Protein AF-K0S754-F1 (afdb_monomer_lite)

Organism: Thalassiosira oceanica (NCBI:txid159749)

Structure (mmCIF, N/CA/C/O backbone):
data_AF-K0S754-F1
#
_entry.id   AF-K0S754-F1
#
loop_
_atom_site.group_PDB
_atom_site.id
_atom_site.type_symbol
_atom_site.label_atom_id
_atom_site.label_alt_id
_atom_site.label_comp_id
_atom_site.label_asym_id
_atom_site.label_entity_id
_atom_site.label_seq_id
_atom_site.pdbx_PDB_ins_code
_atom_site.Cartn_x
_atom_site.Cartn_y
_atom_site.Cartn_z
_atom_site.occupancy
_atom_site.B_iso_or_equiv
_atom_site.auth_seq_id
_atom_site.auth_comp_id
_atom_site.auth_asym_id
_atom_site.auth_atom_id
_atom_site.pdbx_PDB_model_num
ATOM 1 N N . MET A 1 1 ? 7.108 -15.205 11.419 1.00 39.00 1 MET A N 1
ATOM 2 C CA . MET A 1 1 ? 7.145 -14.226 12.538 1.00 39.00 1 MET A CA 1
ATOM 3 C C . MET A 1 1 ? 7.803 -12.901 12.111 1.00 39.00 1 MET A C 1
ATOM 5 O O . MET A 1 1 ? 8.588 -12.333 12.859 1.00 39.00 1 MET A O 1
ATOM 9 N N . THR A 1 2 ? 7.486 -12.378 10.925 1.00 51.56 2 THR A N 1
ATOM 10 C CA . THR A 1 2 ? 8.080 -11.139 10.371 1.00 51.56 2 THR A CA 1
ATOM 11 C C . THR A 1 2 ? 7.062 -10.001 10.219 1.00 51.56 2 THR A C 1
ATOM 13 O O . THR A 1 2 ? 7.452 -8.839 10.195 1.00 51.56 2 THR A O 1
ATOM 16 N N . SER A 1 3 ? 5.760 -10.315 10.234 1.00 54.12 3 SER A N 1
ATOM 17 C CA . SER A 1 3 ? 4.666 -9.353 10.012 1.00 54.12 3 SER A CA 1
ATOM 18 C C . SER A 1 3 ? 4.513 -8.293 11.125 1.00 54.12 3 SER A C 1
ATOM 20 O O . SER A 1 3 ? 4.282 -7.125 10.816 1.00 54.12 3 SER A O 1
ATOM 22 N N . SER A 1 4 ? 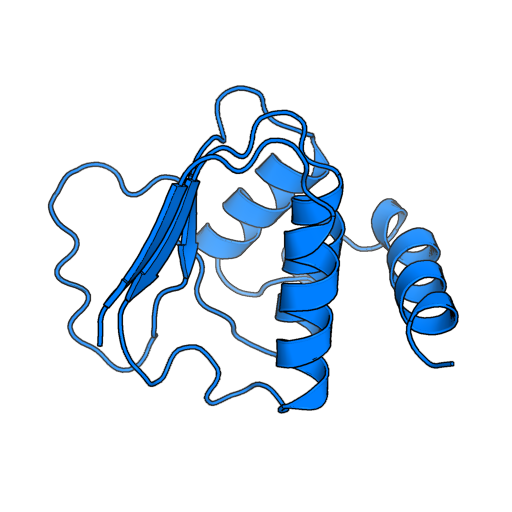4.732 -8.622 12.413 1.00 61.38 4 SER A N 1
ATOM 23 C CA . SER A 1 4 ? 4.520 -7.630 13.494 1.00 61.38 4 SER A CA 1
ATOM 24 C C . SER A 1 4 ? 5.558 -6.500 13.477 1.00 61.38 4 SER A C 1
ATOM 26 O O . SER A 1 4 ? 5.180 -5.338 13.511 1.00 61.38 4 SER A O 1
ATOM 28 N N . LYS A 1 5 ? 6.855 -6.813 13.334 1.00 71.56 5 LYS A N 1
ATOM 29 C CA . LYS A 1 5 ? 7.926 -5.798 13.372 1.00 71.56 5 LYS A CA 1
ATOM 30 C C . LYS A 1 5 ? 7.811 -4.774 12.244 1.00 71.56 5 LYS A C 1
ATOM 32 O O . LYS A 1 5 ? 8.073 -3.597 12.464 1.00 71.56 5 LYS A O 1
ATOM 37 N N . ALA A 1 6 ? 7.430 -5.218 11.047 1.00 70.56 6 ALA A N 1
ATOM 38 C CA . ALA A 1 6 ? 7.226 -4.318 9.918 1.00 70.56 6 ALA A CA 1
ATOM 39 C C . ALA A 1 6 ? 5.986 -3.434 10.128 1.00 70.56 6 ALA A C 1
ATOM 41 O O . ALA A 1 6 ? 6.035 -2.231 9.882 1.00 70.56 6 ALA A O 1
ATOM 42 N N . ALA A 1 7 ? 4.886 -3.998 10.639 1.00 72.62 7 ALA A N 1
ATOM 43 C CA . ALA A 1 7 ? 3.704 -3.213 10.981 1.00 72.62 7 ALA A CA 1
ATOM 44 C C . ALA A 1 7 ? 4.003 -2.162 12.066 1.00 72.62 7 ALA A C 1
ATOM 46 O O . ALA A 1 7 ? 3.563 -1.020 11.934 1.00 72.62 7 ALA A O 1
ATOM 47 N N . ASP A 1 8 ? 4.781 -2.528 13.087 1.00 80.31 8 ASP A N 1
ATOM 48 C CA . ASP A 1 8 ? 5.218 -1.637 14.167 1.00 80.31 8 ASP A CA 1
ATOM 49 C C . ASP A 1 8 ? 6.122 -0.509 13.643 1.00 80.31 8 ASP A C 1
ATOM 51 O O . ASP A 1 8 ? 5.944 0.645 14.030 1.00 80.31 8 ASP A O 1
ATOM 55 N N . TYR A 1 9 ? 7.030 -0.817 12.708 1.00 85.00 9 TYR A N 1
ATOM 56 C CA . TYR A 1 9 ? 7.883 0.169 12.035 1.00 85.00 9 TYR A CA 1
ATOM 57 C C . TYR A 1 9 ? 7.057 1.246 11.319 1.00 85.00 9 TYR A C 1
ATOM 59 O O . TYR A 1 9 ? 7.215 2.436 11.594 1.00 85.00 9 TYR A O 1
ATOM 67 N N . TYR A 1 10 ? 6.125 0.835 10.454 1.00 86.38 10 TYR A N 1
ATOM 68 C CA . TYR A 1 10 ? 5.290 1.786 9.720 1.00 86.38 10 TYR A CA 1
ATOM 69 C C . TYR A 1 10 ? 4.317 2.536 10.639 1.00 86.38 10 TYR A C 1
ATOM 71 O O . TYR A 1 10 ? 4.108 3.727 10.442 1.00 86.38 10 TYR A O 1
ATOM 79 N N . ASN A 1 11 ? 3.760 1.892 11.675 1.00 86.62 11 ASN A N 1
ATOM 80 C CA . ASN A 1 11 ? 2.908 2.574 12.659 1.00 86.62 11 ASN A CA 1
ATOM 81 C C . ASN A 1 11 ? 3.667 3.695 13.389 1.00 86.62 11 ASN A C 1
ATOM 83 O O . ASN A 1 11 ? 3.118 4.779 13.554 1.00 86.62 11 ASN A O 1
ATOM 87 N N . ALA A 1 12 ? 4.912 3.448 13.812 1.00 87.75 12 ALA A N 1
ATOM 88 C CA . ALA A 1 12 ? 5.715 4.432 14.539 1.00 87.75 12 ALA A CA 1
ATOM 89 C C . ALA A 1 12 ? 6.132 5.626 13.665 1.00 87.75 12 ALA A C 1
ATOM 91 O O . ALA A 1 12 ? 6.247 6.746 14.156 1.00 87.75 12 ALA A O 1
ATOM 92 N N . LEU A 1 13 ? 6.368 5.385 12.375 1.00 90.00 13 LEU A N 1
ATOM 93 C CA . LEU A 1 13 ? 6.844 6.404 11.443 1.00 90.00 13 LEU A CA 1
ATOM 94 C C . LEU A 1 13 ? 5.714 7.139 10.709 1.00 90.00 13 LEU A C 1
ATOM 96 O O . LEU A 1 13 ? 5.919 8.257 10.251 1.00 90.00 13 LEU A O 1
ATOM 100 N N . ALA A 1 14 ? 4.513 6.563 10.606 1.00 86.19 14 ALA A N 1
ATOM 101 C CA . ALA A 1 14 ? 3.412 7.148 9.836 1.00 86.19 14 ALA A CA 1
ATOM 102 C C . ALA A 1 14 ? 3.040 8.578 10.268 1.00 86.19 14 ALA A C 1
ATOM 104 O O . ALA A 1 14 ? 2.591 9.366 9.432 1.00 86.19 14 ALA A O 1
ATOM 105 N N . GLU A 1 15 ? 3.207 8.917 11.550 1.00 85.56 15 GLU A N 1
ATOM 106 C CA . GLU A 1 15 ? 2.892 10.246 12.089 1.00 85.56 15 GLU A CA 1
ATOM 107 C C . GLU A 1 15 ? 3.962 11.296 11.775 1.00 85.56 15 GLU A C 1
ATOM 109 O O . GLU A 1 15 ? 3.635 12.469 11.599 1.00 85.56 15 GLU A O 1
ATOM 114 N N . THR A 1 16 ? 5.229 10.890 11.688 1.00 89.88 16 THR A N 1
ATOM 115 C CA . THR A 1 16 ? 6.373 11.807 11.580 1.00 89.88 16 THR A CA 1
ATOM 116 C C . THR A 1 16 ? 6.919 11.914 10.163 1.00 89.88 16 THR A C 1
ATOM 118 O O . THR A 1 16 ? 7.448 12.960 9.789 1.00 89.88 16 THR A O 1
ATOM 121 N N . THR A 1 17 ? 6.764 10.866 9.357 1.00 91.38 17 THR A N 1
ATOM 122 C CA . THR A 1 17 ? 7.185 10.857 7.960 1.00 91.38 17 THR A CA 1
ATOM 123 C C . THR A 1 17 ? 6.203 11.675 7.118 1.00 91.38 17 THR A C 1
ATOM 125 O O . THR A 1 17 ? 4.983 11.454 7.144 1.00 91.38 17 THR A O 1
ATOM 128 N N . SER A 1 18 ? 6.732 12.648 6.374 1.00 92.75 18 SER A N 1
ATOM 129 C CA . SER A 1 18 ? 5.949 13.447 5.432 1.00 92.75 18 SER A CA 1
ATOM 130 C C . SER A 1 18 ? 5.617 12.635 4.179 1.00 92.75 18 SER A C 1
ATOM 132 O O . SER A 1 18 ? 6.314 11.680 3.845 1.00 92.75 18 SER A O 1
ATOM 134 N N . I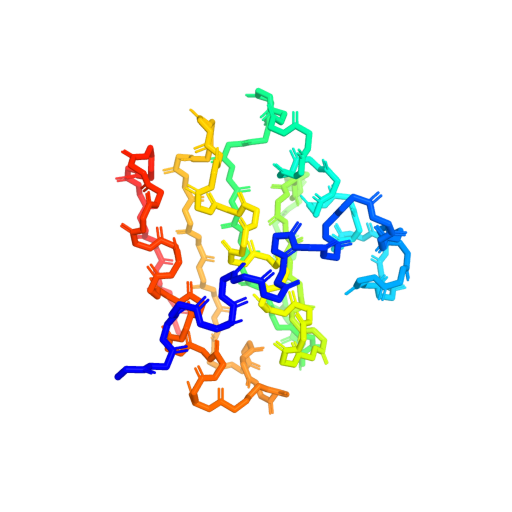LE A 1 19 ? 4.551 13.010 3.473 1.00 93.81 19 ILE A N 1
ATOM 135 C CA . ILE A 1 19 ? 4.128 12.314 2.248 1.00 93.81 19 ILE A CA 1
ATOM 136 C C . ILE A 1 19 ? 5.219 12.402 1.169 1.00 93.81 19 ILE A C 1
ATOM 138 O O . ILE A 1 19 ? 5.489 11.429 0.473 1.00 93.81 19 ILE A O 1
ATOM 142 N N . GLU A 1 20 ? 5.901 13.540 1.101 1.00 92.75 20 GLU A N 1
ATOM 143 C CA . GLU A 1 20 ? 6.989 13.835 0.169 1.00 92.75 20 GLU A CA 1
ATOM 144 C C . GLU A 1 20 ? 8.238 12.980 0.434 1.00 92.75 20 GLU A C 1
ATOM 146 O O . GLU A 1 20 ? 9.037 12.768 -0.466 1.00 92.75 20 GLU A O 1
ATOM 151 N N . ALA A 1 21 ? 8.411 12.476 1.662 1.00 91.88 21 ALA A N 1
ATOM 152 C CA . ALA A 1 21 ? 9.486 11.545 2.000 1.00 91.88 21 ALA A CA 1
ATOM 153 C C . ALA A 1 21 ? 9.112 10.076 1.720 1.00 91.88 21 ALA A C 1
ATOM 155 O O . ALA A 1 21 ? 9.987 9.216 1.739 1.00 91.88 21 ALA A O 1
ATOM 156 N N . MET A 1 22 ? 7.826 9.773 1.497 1.00 92.12 22 MET A N 1
ATOM 157 C CA . MET A 1 22 ? 7.343 8.414 1.207 1.00 92.12 22 MET A CA 1
ATOM 158 C C . MET A 1 22 ? 7.339 8.094 -0.291 1.00 92.12 22 MET A C 1
ATOM 160 O O . MET A 1 22 ? 7.457 6.925 -0.653 1.00 92.12 22 MET A O 1
ATOM 164 N N . ALA A 1 23 ? 7.164 9.111 -1.139 1.00 92.06 23 ALA A N 1
ATOM 165 C CA . ALA A 1 23 ? 7.069 8.983 -2.588 1.00 92.06 23 ALA A CA 1
ATOM 166 C C . ALA A 1 23 ? 7.608 10.238 -3.289 1.00 92.06 23 ALA A C 1
ATOM 168 O O . ALA A 1 23 ? 7.280 11.359 -2.901 1.00 92.06 23 ALA A O 1
ATOM 169 N N . ASP A 1 24 ? 8.368 10.051 -4.369 1.00 88.25 24 ASP A N 1
ATOM 170 C CA . ASP A 1 24 ? 9.000 11.157 -5.104 1.00 88.25 24 ASP A CA 1
ATOM 171 C C . ASP A 1 24 ? 8.060 11.840 -6.116 1.00 88.25 24 ASP A C 1
ATOM 173 O O . ASP A 1 24 ? 8.296 12.985 -6.496 1.00 88.25 24 ASP A O 1
ATOM 177 N N . ASN A 1 25 ? 7.010 11.153 -6.582 1.00 88.00 25 ASN A N 1
ATOM 178 C CA . ASN A 1 25 ? 6.100 11.666 -7.614 1.00 88.00 25 ASN A CA 1
ATOM 179 C C . ASN A 1 25 ? 4.760 12.137 -7.032 1.00 88.00 25 ASN A C 1
ATOM 181 O O . ASN A 1 25 ? 4.249 11.564 -6.069 1.00 88.00 25 ASN A O 1
ATOM 185 N N . GLU A 1 26 ? 4.191 13.182 -7.637 1.00 89.56 26 GLU A N 1
ATOM 186 C CA . GLU A 1 26 ? 2.990 13.863 -7.135 1.00 89.56 26 GLU A CA 1
ATOM 187 C C . GLU A 1 26 ? 1.752 12.954 -7.109 1.00 89.56 26 GLU A C 1
ATOM 189 O O . GLU A 1 26 ? 0.982 13.014 -6.148 1.00 89.56 26 GLU A O 1
ATOM 194 N N . ASP A 1 27 ? 1.600 12.067 -8.096 1.00 88.12 27 ASP A N 1
ATOM 195 C CA . ASP A 1 27 ? 0.469 11.134 -8.188 1.00 88.12 27 ASP A CA 1
ATOM 196 C C . ASP A 1 27 ? 0.470 10.154 -7.000 1.00 88.12 27 ASP A C 1
ATOM 198 O O . ASP A 1 27 ? -0.499 10.061 -6.239 1.00 88.12 27 ASP A O 1
ATOM 202 N N . ASN A 1 28 ? 1.608 9.506 -6.734 1.00 92.62 28 ASN A N 1
ATOM 203 C CA . ASN A 1 28 ? 1.761 8.607 -5.591 1.00 92.62 28 ASN A CA 1
ATOM 204 C C . ASN A 1 28 ? 1.612 9.342 -4.259 1.00 92.62 28 ASN A C 1
ATOM 206 O O . ASN A 1 28 ? 1.016 8.809 -3.319 1.00 92.62 28 ASN A O 1
ATOM 210 N N . GLN A 1 29 ? 2.133 10.567 -4.158 1.00 94.44 29 GLN A N 1
ATOM 211 C CA . GLN A 1 29 ? 1.951 11.401 -2.972 1.00 94.44 29 GLN A CA 1
ATOM 212 C C . GLN A 1 29 ? 0.468 11.694 -2.720 1.00 94.44 29 GLN A C 1
ATOM 214 O O . GLN A 1 29 ? 0.013 11.624 -1.575 1.00 94.44 29 GLN A O 1
ATOM 219 N N . TRP A 1 30 ? -0.302 12.002 -3.765 1.00 93.56 30 TRP A N 1
ATOM 220 C CA . TRP A 1 30 ? -1.742 12.211 -3.654 1.00 93.56 30 TRP A CA 1
ATOM 221 C C . TRP A 1 30 ? -2.454 10.946 -3.166 1.00 93.56 30 TRP A C 1
ATOM 223 O O . TRP A 1 30 ? -3.174 11.013 -2.170 1.00 93.56 30 TRP A O 1
ATOM 233 N N . VAL A 1 31 ? -2.164 9.783 -3.756 1.00 95.00 31 VAL A N 1
ATOM 234 C CA . VAL A 1 31 ? -2.718 8.488 -3.322 1.00 95.00 31 VAL A CA 1
ATOM 235 C C . VAL A 1 31 ? -2.394 8.187 -1.857 1.00 95.00 31 VAL A C 1
ATOM 237 O O . VAL A 1 31 ? -3.290 7.855 -1.075 1.00 95.00 31 VAL A O 1
ATOM 240 N N . LEU A 1 32 ? -1.128 8.329 -1.448 1.00 95.62 32 LEU A N 1
ATOM 241 C CA . LEU A 1 32 ? -0.715 8.095 -0.061 1.00 95.62 32 LEU A CA 1
ATOM 242 C C . LEU A 1 32 ? -1.418 9.055 0.898 1.00 95.62 32 LEU A C 1
ATOM 244 O O . LEU A 1 32 ? -1.840 8.636 1.974 1.00 95.62 32 LEU A O 1
ATOM 248 N N . ARG A 1 33 ? -1.582 10.327 0.514 1.00 95.56 33 ARG A N 1
ATOM 249 C CA . ARG A 1 33 ? -2.294 11.331 1.312 1.00 95.56 33 ARG A CA 1
ATOM 250 C C . ARG A 1 33 ? -3.771 10.972 1.464 1.00 95.56 33 ARG A C 1
ATOM 252 O O . ARG A 1 33 ? -4.280 11.015 2.584 1.00 95.56 33 ARG A O 1
ATOM 259 N N . SER A 1 34 ? -4.429 10.572 0.381 1.00 95.38 34 SER A N 1
ATOM 260 C CA . SER A 1 34 ? -5.832 10.151 0.377 1.00 95.38 34 SER A CA 1
ATOM 261 C C . SER A 1 34 ? -6.051 8.914 1.250 1.00 95.38 34 SER A C 1
ATOM 263 O O . SER A 1 34 ? -6.937 8.902 2.104 1.00 95.38 34 SER A O 1
ATOM 265 N N . LEU A 1 35 ? -5.188 7.901 1.135 1.00 95.31 35 LEU A N 1
ATOM 266 C CA . LEU A 1 35 ? -5.255 6.703 1.973 1.00 95.31 35 LEU A CA 1
ATOM 267 C C . LEU A 1 35 ? -4.945 6.999 3.447 1.00 95.31 35 LEU A C 1
ATOM 269 O O . LEU A 1 35 ? -5.671 6.539 4.328 1.00 95.31 35 LEU A O 1
ATOM 273 N N . LYS A 1 36 ? -3.903 7.792 3.731 1.00 94.75 36 LYS A N 1
ATOM 274 C CA . LYS A 1 36 ? -3.512 8.181 5.097 1.00 94.75 36 LYS A CA 1
ATOM 275 C C . LYS A 1 36 ? -4.620 8.957 5.809 1.00 94.75 36 LYS A C 1
ATOM 277 O O . LYS A 1 36 ? -4.867 8.714 6.987 1.00 94.75 36 LYS A O 1
ATOM 282 N N . ASN A 1 37 ? -5.297 9.856 5.097 1.00 94.62 37 ASN A N 1
ATOM 283 C CA . ASN A 1 37 ? -6.413 10.637 5.631 1.00 94.62 37 ASN A CA 1
ATOM 284 C C . ASN A 1 37 ? -7.745 9.873 5.627 1.00 94.62 37 ASN A C 1
ATOM 286 O O . ASN A 1 37 ? -8.748 10.418 6.087 1.00 94.62 37 ASN A O 1
ATOM 290 N N . ASN A 1 38 ? -7.757 8.630 5.130 1.00 93.94 38 ASN A N 1
ATOM 291 C CA . ASN A 1 38 ? -8.963 7.840 4.910 1.00 93.94 38 ASN A CA 1
ATOM 292 C C . ASN A 1 38 ? -10.032 8.644 4.148 1.00 93.94 38 ASN A C 1
ATOM 294 O O . ASN A 1 38 ? -11.167 8.796 4.604 1.00 93.94 38 ASN A O 1
ATOM 298 N N . ASP A 1 39 ? -9.639 9.199 3.003 1.00 94.31 39 ASP A N 1
ATOM 299 C CA . ASP A 1 39 ? -10.525 9.985 2.156 1.00 94.31 39 ASP A CA 1
ATOM 300 C C . ASP A 1 39 ? -11.698 9.126 1.658 1.00 94.31 39 ASP A C 1
ATOM 302 O O . ASP A 1 39 ? -11.524 8.004 1.177 1.00 94.31 39 ASP A O 1
ATOM 306 N N . LYS A 1 40 ? -12.912 9.658 1.795 1.00 92.62 40 LYS A N 1
ATOM 307 C CA . LYS A 1 40 ? -14.159 9.005 1.381 1.00 92.62 40 LYS A CA 1
ATOM 308 C C . LYS A 1 40 ? -14.317 8.942 -0.137 1.00 92.62 40 LYS A C 1
ATOM 310 O O . LYS A 1 40 ? -15.035 8.067 -0.625 1.00 92.62 40 LYS A O 1
ATOM 315 N N . ASP A 1 41 ? -13.680 9.871 -0.845 1.00 90.75 41 ASP A N 1
ATOM 316 C CA . ASP A 1 41 ? -13.777 9.998 -2.295 1.00 90.75 41 ASP A CA 1
ATOM 317 C C . ASP A 1 41 ? -12.724 9.097 -2.980 1.00 90.75 41 ASP A C 1
ATOM 319 O O . ASP A 1 41 ? -12.891 8.684 -4.128 1.00 90.75 41 ASP A O 1
ATOM 323 N N . PHE A 1 42 ? -11.712 8.645 -2.227 1.00 92.69 42 PHE A N 1
ATOM 324 C CA . PHE A 1 42 ? -10.725 7.667 -2.674 1.00 92.69 42 PHE A CA 1
ATOM 325 C C . PHE A 1 42 ? -11.236 6.229 -2.520 1.00 92.69 42 PHE A C 1
ATOM 327 O O . PHE A 1 42 ? -11.126 5.604 -1.462 1.00 92.69 42 PHE A O 1
ATOM 334 N N . SER A 1 43 ? -11.805 5.683 -3.596 1.00 93.62 43 SER A N 1
ATOM 335 C CA . SER A 1 43 ? -12.412 4.342 -3.581 1.00 93.62 43 SER A CA 1
ATOM 336 C C . SER A 1 43 ? -11.733 3.302 -4.471 1.00 93.62 43 SER A C 1
ATOM 338 O O . SER A 1 43 ? -12.077 2.119 -4.387 1.00 93.62 43 SER A O 1
ATOM 340 N N . ARG A 1 44 ? -10.740 3.708 -5.264 1.00 93.69 44 ARG A N 1
ATOM 341 C CA . ARG A 1 44 ? -10.031 2.858 -6.221 1.00 93.69 44 ARG A CA 1
ATOM 342 C C . ARG A 1 44 ? -8.527 3.088 -6.117 1.00 93.69 44 ARG A C 1
ATOM 344 O O . ARG A 1 44 ? -8.088 4.228 -6.089 1.00 93.69 44 ARG A O 1
ATOM 351 N N . LEU A 1 45 ? -7.764 2.000 -6.094 1.00 94.25 45 LEU A N 1
ATOM 352 C CA . LEU A 1 45 ? -6.307 1.990 -6.208 1.00 94.25 45 LEU A CA 1
ATOM 353 C C . LEU A 1 45 ? -5.926 1.172 -7.443 1.00 94.25 45 LEU A C 1
ATOM 355 O O . LEU A 1 45 ? -6.327 0.013 -7.549 1.00 94.25 45 LEU A O 1
ATOM 359 N N . ARG A 1 46 ? -5.146 1.749 -8.354 1.00 92.50 46 ARG A N 1
ATOM 360 C CA . ARG A 1 46 ? -4.598 1.065 -9.525 1.00 92.50 46 ARG A CA 1
ATOM 361 C C . ARG A 1 46 ? -3.080 1.079 -9.443 1.00 92.50 46 ARG A C 1
ATOM 363 O O . ARG A 1 46 ? -2.482 2.138 -9.318 1.00 92.50 46 ARG A O 1
ATOM 370 N N . LEU A 1 47 ? -2.454 -0.091 -9.513 1.00 91.12 47 LEU A N 1
ATOM 371 C CA . LEU A 1 47 ? -1.010 -0.179 -9.688 1.00 91.12 47 LEU A CA 1
ATOM 372 C C . LEU A 1 47 ? -0.656 -0.151 -11.174 1.00 91.12 47 LEU A C 1
ATOM 374 O O . LEU A 1 47 ? -1.216 -0.921 -11.959 1.00 91.12 47 LEU A O 1
ATOM 378 N N . CYS A 1 48 ? 0.303 0.704 -11.511 1.00 86.00 48 CYS A N 1
ATOM 379 C CA . CYS A 1 48 ? 0.736 1.005 -12.868 1.00 86.00 48 CYS A CA 1
ATOM 380 C C . CYS A 1 48 ? 2.255 0.823 -13.020 1.00 86.00 48 CYS A C 1
ATOM 382 O O . CYS A 1 48 ? 3.016 0.942 -12.050 1.00 86.00 48 CYS A O 1
ATOM 384 N N . SER A 1 49 ? 2.719 0.534 -14.241 1.00 80.88 49 SER A N 1
ATOM 385 C CA . SER A 1 49 ? 4.152 0.453 -14.552 1.00 80.88 49 SER A CA 1
ATOM 386 C C . SER A 1 49 ? 4.673 1.748 -15.176 1.00 80.88 49 SER A C 1
ATOM 388 O O . SER A 1 49 ? 3.995 2.417 -15.947 1.00 80.88 49 SER A O 1
ATOM 390 N N . LEU A 1 50 ? 5.929 2.086 -14.873 1.00 67.38 50 LEU A N 1
ATOM 391 C CA . LEU A 1 50 ? 6.637 3.221 -15.481 1.00 67.38 50 LEU A CA 1
ATOM 392 C C . LEU A 1 50 ? 7.201 2.895 -16.877 1.00 67.38 50 LEU A C 1
ATOM 394 O O . LEU A 1 50 ? 7.577 3.811 -17.607 1.00 67.38 50 LEU A O 1
ATOM 398 N N . ASP A 1 51 ? 7.288 1.611 -17.246 1.00 59.78 51 ASP A N 1
ATOM 399 C CA . ASP A 1 51 ? 8.086 1.141 -18.391 1.00 59.78 51 ASP A CA 1
ATOM 400 C C . ASP A 1 51 ? 7.359 1.223 -19.755 1.00 59.78 51 ASP A C 1
ATOM 402 O O . ASP A 1 51 ? 7.922 0.829 -20.779 1.00 59.78 51 ASP A O 1
ATOM 406 N N . GLY A 1 52 ? 6.181 1.851 -19.805 1.00 51.38 52 GLY A N 1
ATOM 407 C CA . GLY A 1 52 ? 5.616 2.415 -21.030 1.00 51.38 52 GLY A CA 1
ATOM 408 C C . GLY A 1 52 ? 4.352 1.733 -21.551 1.00 51.38 52 GLY A C 1
ATOM 409 O O . GLY A 1 52 ? 4.231 0.515 -21.569 1.00 51.38 52 GLY A O 1
ATOM 410 N N . SER A 1 53 ? 3.473 2.580 -22.094 1.00 49.06 53 SER A N 1
ATOM 411 C CA . SER A 1 53 ? 2.165 2.281 -22.694 1.00 49.06 53 SER A CA 1
ATOM 412 C C . SER A 1 53 ? 0.975 2.115 -21.752 1.00 49.06 53 SER A C 1
ATOM 414 O O . SER A 1 53 ? -0.028 1.535 -22.161 1.00 49.06 53 SER A O 1
ATOM 416 N N . ASP A 1 54 ? 0.989 2.771 -20.588 1.00 51.34 54 ASP A N 1
ATOM 417 C CA . ASP A 1 54 ? -0.281 3.151 -19.973 1.00 51.34 54 ASP A CA 1
ATOM 418 C C . ASP A 1 54 ? -0.964 4.129 -20.939 1.00 51.34 54 ASP A C 1
ATOM 420 O O . ASP A 1 54 ? -0.700 5.337 -20.974 1.00 51.34 54 ASP A O 1
ATOM 424 N N . TYR A 1 55 ? -1.810 3.575 -21.809 1.00 50.19 55 TYR A N 1
ATOM 425 C CA . TYR A 1 55 ? -2.902 4.306 -22.407 1.00 50.19 55 TYR A CA 1
ATOM 426 C C . TYR A 1 55 ? -3.679 4.823 -21.207 1.00 50.19 55 TYR A C 1
ATOM 428 O O . TYR A 1 55 ? -4.470 4.096 -20.609 1.00 50.19 55 TYR A O 1
ATOM 436 N N . ARG A 1 56 ? -3.379 6.063 -20.808 1.00 52.91 56 ARG A N 1
ATOM 437 C CA . ARG A 1 56 ? -4.265 6.867 -19.983 1.00 52.91 56 ARG A CA 1
ATOM 438 C C . ARG A 1 56 ? -5.568 6.897 -20.767 1.00 52.91 56 ARG A C 1
ATOM 440 O O . ARG A 1 56 ? -5.730 7.729 -21.661 1.00 52.91 56 ARG A O 1
ATOM 447 N N . GLU A 1 57 ? -6.443 5.917 -20.546 1.00 48.97 57 GLU A N 1
ATOM 448 C CA . GLU A 1 57 ? -7.835 6.082 -20.915 1.00 48.97 57 GLU A CA 1
ATOM 449 C C . GLU A 1 57 ? -8.219 7.413 -20.286 1.00 48.97 57 GLU A C 1
ATOM 451 O O . GLU A 1 57 ? -7.923 7.662 -19.121 1.00 48.97 57 GLU A O 1
ATOM 456 N N . LEU A 1 58 ? -8.696 8.315 -21.137 1.00 45.88 58 LEU A N 1
ATOM 457 C CA . LEU A 1 58 ? -8.805 9.760 -20.931 1.00 45.88 58 LEU A CA 1
ATOM 458 C C . LEU A 1 58 ? -9.813 10.156 -19.832 1.00 45.88 58 LEU A C 1
ATOM 460 O O . LEU A 1 58 ? -10.317 11.274 -19.847 1.00 45.88 58 LEU A O 1
ATOM 464 N N . ASP A 1 59 ? -10.120 9.242 -18.921 1.00 49.38 59 ASP A N 1
ATOM 465 C CA . ASP A 1 59 ? -10.973 9.433 -17.764 1.00 49.38 59 ASP A CA 1
ATOM 466 C C . ASP A 1 59 ? -10.059 9.576 -16.546 1.00 49.38 59 ASP A C 1
ATOM 468 O O . ASP A 1 59 ? -9.302 8.660 -16.222 1.00 49.38 59 ASP A O 1
ATOM 472 N N . ASP A 1 60 ? -10.092 10.759 -15.932 1.00 52.50 60 ASP A N 1
ATOM 473 C CA . ASP A 1 60 ? -9.292 11.183 -14.781 1.00 52.50 60 ASP A CA 1
ATOM 474 C C . ASP A 1 60 ? -8.959 10.016 -13.835 1.00 52.50 60 ASP A C 1
ATOM 476 O O . ASP A 1 60 ? -9.806 9.476 -13.114 1.00 52.50 60 ASP A O 1
ATOM 480 N N . ALA A 1 61 ? -7.702 9.571 -13.898 1.00 57.47 61 ALA A N 1
ATOM 481 C CA . ALA A 1 61 ? -7.237 8.352 -13.259 1.00 57.47 61 ALA A CA 1
ATOM 482 C C . ALA A 1 61 ? -6.901 8.597 -11.781 1.00 57.47 61 ALA A C 1
ATOM 484 O O . ALA A 1 61 ? -5.784 8.375 -11.316 1.00 57.47 61 ALA A O 1
ATOM 485 N N . ASP A 1 62 ? -7.894 9.065 -11.024 1.00 72.75 62 ASP A N 1
ATOM 486 C CA . ASP A 1 62 ? -7.807 9.097 -9.571 1.00 72.75 62 ASP A CA 1
ATOM 487 C C . ASP A 1 62 ? -7.500 7.672 -9.085 1.00 72.75 62 ASP A C 1
ATOM 489 O O . ASP A 1 62 ? -8.240 6.714 -9.375 1.00 72.75 62 ASP A O 1
ATOM 493 N N . GLY A 1 63 ? -6.384 7.535 -8.365 1.00 81.94 63 GLY A N 1
ATOM 494 C CA . GLY A 1 63 ? -5.956 6.273 -7.766 1.00 81.94 63 GLY A CA 1
ATOM 495 C C . GLY A 1 63 ? -4.801 5.550 -8.446 1.00 81.94 63 GLY A C 1
ATOM 496 O O . GLY A 1 63 ? -4.449 4.474 -7.960 1.00 81.94 63 GLY A O 1
ATOM 497 N N . ASP A 1 64 ? -4.211 6.099 -9.507 1.00 88.88 64 ASP A N 1
ATOM 498 C CA . ASP A 1 64 ? -3.037 5.505 -10.151 1.00 88.88 64 ASP A CA 1
ATOM 499 C C . ASP A 1 64 ? -1.790 5.615 -9.266 1.00 88.88 64 ASP A C 1
ATOM 501 O O . ASP A 1 64 ? -1.504 6.654 -8.670 1.00 88.88 64 ASP A O 1
ATOM 505 N N . TYR A 1 65 ? -1.049 4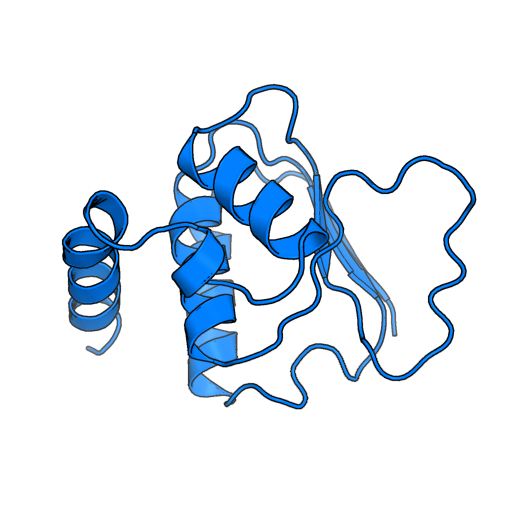.513 -9.169 1.00 91.50 65 TYR A N 1
ATOM 506 C CA . TYR A 1 65 ? 0.120 4.400 -8.314 1.00 91.50 65 TYR A CA 1
ATOM 507 C C . TYR A 1 65 ? 1.250 3.640 -8.998 1.00 91.50 65 TYR A C 1
ATOM 509 O O . TYR A 1 65 ? 1.069 2.516 -9.464 1.00 91.50 65 TYR A O 1
ATOM 517 N N . PHE A 1 66 ? 2.447 4.219 -8.980 1.00 90.56 66 PHE A N 1
ATOM 518 C CA . PHE A 1 66 ? 3.636 3.708 -9.659 1.00 90.56 66 PHE A CA 1
ATOM 519 C C . PHE A 1 66 ? 4.713 3.326 -8.639 1.00 90.56 66 PHE A C 1
ATOM 521 O O . PHE A 1 66 ? 5.487 4.195 -8.237 1.00 90.56 66 PHE A O 1
ATOM 528 N N . PRO A 1 67 ? 4.808 2.062 -8.190 1.00 89.00 67 PRO A N 1
ATOM 529 C CA . PRO A 1 67 ? 5.755 1.685 -7.143 1.00 89.00 67 PRO A CA 1
ATOM 530 C C . PRO A 1 67 ? 7.213 2.021 -7.508 1.00 89.00 67 PRO A C 1
ATOM 532 O O . PRO A 1 67 ? 7.815 1.415 -8.398 1.00 89.00 67 PRO A O 1
ATOM 535 N N . GLY A 1 68 ? 7.804 2.991 -6.805 1.00 87.62 68 GLY A N 1
ATOM 536 C CA . GLY A 1 68 ? 9.177 3.441 -7.023 1.00 87.62 68 GLY A CA 1
ATOM 537 C C . GLY A 1 68 ? 10.212 2.670 -6.206 1.00 87.62 68 GLY A C 1
ATOM 538 O O . GLY A 1 68 ? 11.359 2.542 -6.642 1.00 87.62 68 GLY A O 1
ATOM 539 N N . SER A 1 69 ? 9.821 2.117 -5.053 1.00 90.94 69 SER A N 1
ATOM 540 C CA . SER A 1 69 ? 10.705 1.362 -4.159 1.00 90.94 69 SER A CA 1
ATOM 541 C C . SER A 1 69 ? 9.959 0.354 -3.270 1.00 90.94 69 SER A C 1
ATOM 543 O O . SER A 1 6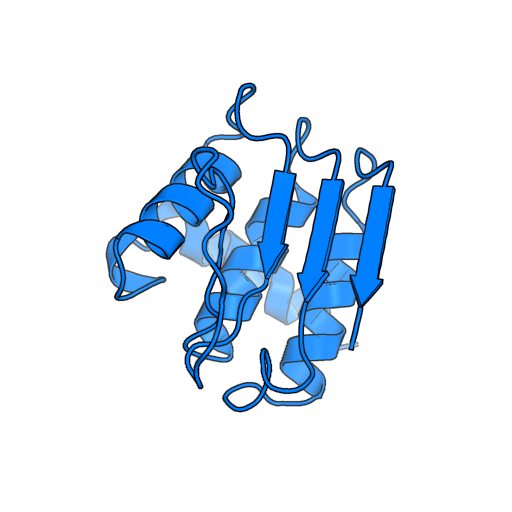9 ? 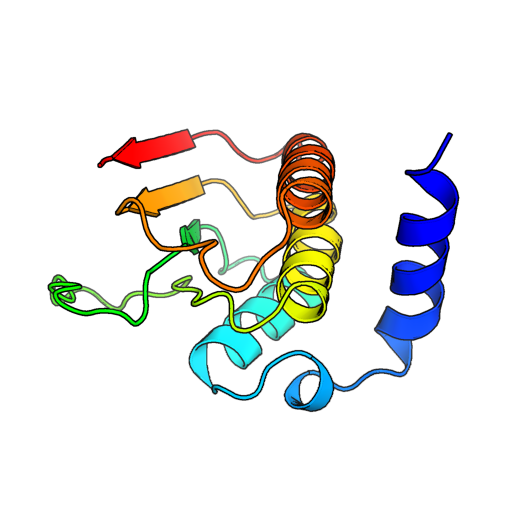8.743 0.422 -3.093 1.00 90.94 69 SER A O 1
ATOM 545 N N . CYS A 1 70 ? 10.714 -0.563 -2.652 1.00 92.31 70 CYS A N 1
ATOM 546 C CA . CYS A 1 70 ? 10.200 -1.486 -1.630 1.00 92.31 70 CYS A CA 1
ATOM 547 C C . CYS A 1 70 ? 9.579 -0.761 -0.423 1.00 92.31 70 CYS A C 1
ATOM 549 O O . CYS A 1 70 ? 8.633 -1.262 0.190 1.00 92.31 70 CYS A O 1
ATOM 551 N N . GLU A 1 71 ? 10.158 0.379 -0.038 1.00 92.38 71 GLU A N 1
ATOM 552 C CA . GLU A 1 71 ? 9.719 1.155 1.120 1.00 92.38 71 GLU A CA 1
ATOM 553 C C . GLU A 1 71 ? 8.381 1.837 0.838 1.00 92.38 71 GLU A C 1
ATOM 555 O O . GLU A 1 71 ? 7.442 1.694 1.622 1.00 92.38 71 GLU A O 1
ATOM 560 N N . GLU A 1 72 ? 8.286 2.487 -0.319 1.00 94.19 72 GLU A N 1
ATOM 561 C CA . GLU A 1 72 ? 7.082 3.133 -0.832 1.00 94.19 72 GLU A CA 1
ATOM 562 C C . GLU A 1 72 ? 5.912 2.143 -0.957 1.00 94.19 72 GLU A C 1
ATOM 564 O O . GLU A 1 72 ? 4.812 2.403 -0.465 1.00 94.19 72 GLU A O 1
ATOM 569 N N . LEU A 1 73 ? 6.165 0.945 -1.499 1.00 94.31 73 LEU A N 1
ATOM 570 C CA . LEU A 1 73 ? 5.156 -0.115 -1.568 1.00 94.31 73 LEU A CA 1
ATOM 571 C C . LEU A 1 73 ? 4.662 -0.544 -0.172 1.00 94.31 73 LEU A C 1
ATOM 573 O O . LEU A 1 73 ? 3.486 -0.862 0.020 1.00 94.31 73 LEU A O 1
ATOM 577 N N . GLY A 1 74 ? 5.546 -0.533 0.829 1.00 94.19 74 GLY A N 1
ATOM 578 C CA . GLY A 1 74 ? 5.155 -0.807 2.207 1.00 94.19 74 GLY A CA 1
ATOM 579 C C . GLY A 1 74 ? 4.305 0.303 2.831 1.00 94.19 74 GLY A C 1
ATOM 580 O O . GLY A 1 74 ? 3.349 -0.013 3.540 1.00 94.19 74 GLY A O 1
ATOM 581 N N . TRP A 1 75 ? 4.576 1.578 2.523 1.00 95.75 75 TRP A N 1
ATOM 582 C CA . TRP A 1 75 ? 3.703 2.696 2.908 1.00 95.75 75 TRP A CA 1
ATOM 583 C C . TRP A 1 75 ? 2.307 2.560 2.302 1.00 95.75 75 TRP A C 1
ATOM 585 O O . TRP A 1 75 ? 1.308 2.697 3.014 1.00 95.75 75 TRP A O 1
ATOM 595 N N . LEU A 1 76 ? 2.235 2.209 1.016 1.00 96.12 76 LEU A N 1
ATOM 596 C CA . LEU A 1 76 ? 0.972 1.986 0.322 1.00 96.12 76 LEU A CA 1
ATOM 597 C C . LEU A 1 76 ? 0.136 0.897 1.004 1.00 96.12 76 LEU A C 1
ATOM 599 O O . LEU A 1 76 ? -1.018 1.140 1.358 1.00 96.12 76 LEU A O 1
ATOM 603 N N . GLY A 1 77 ? 0.723 -0.280 1.249 1.00 95.50 77 GLY A N 1
ATOM 604 C CA . GLY A 1 77 ? 0.042 -1.374 1.950 1.00 95.50 77 GLY A CA 1
ATOM 605 C C . GLY A 1 77 ? -0.398 -0.970 3.360 1.00 95.50 77 GLY A C 1
ATOM 606 O O . GLY A 1 77 ? -1.534 -1.230 3.770 1.00 95.50 77 GLY A O 1
ATOM 607 N N . HIS A 1 78 ? 0.467 -0.254 4.084 1.00 94.94 78 HIS A N 1
ATOM 608 C CA . HIS A 1 78 ? 0.184 0.201 5.440 1.00 94.94 78 HIS A CA 1
ATOM 609 C C . HIS A 1 78 ? -1.047 1.107 5.538 1.00 94.94 78 HIS A C 1
ATOM 611 O O . HIS A 1 78 ? -1.799 0.992 6.511 1.00 94.94 78 HIS A O 1
ATOM 617 N N . PHE A 1 79 ? -1.252 2.010 4.577 1.00 95.38 79 PHE A N 1
ATOM 618 C CA . PHE A 1 79 ? -2.431 2.875 4.567 1.00 95.38 79 PHE A CA 1
ATOM 619 C C . PHE A 1 79 ? -3.647 2.183 3.947 1.00 95.38 79 PHE A C 1
ATOM 621 O O . PHE A 1 79 ? -4.737 2.264 4.513 1.00 95.38 79 PHE A O 1
ATOM 628 N N . ALA A 1 80 ? -3.468 1.429 2.857 1.00 95.44 80 ALA A N 1
ATOM 629 C CA . ALA A 1 80 ? -4.552 0.711 2.183 1.00 95.44 80 ALA A CA 1
ATOM 630 C C . ALA A 1 80 ? -5.311 -0.225 3.134 1.00 95.44 80 ALA A C 1
ATOM 632 O O . ALA A 1 80 ? -6.543 -0.227 3.153 1.00 95.44 80 ALA A O 1
ATOM 633 N N . LYS A 1 81 ? -4.598 -0.949 4.007 1.00 94.62 81 LYS A N 1
ATOM 634 C CA . LYS A 1 81 ? -5.221 -1.868 4.975 1.00 94.62 81 LYS A CA 1
ATOM 635 C C . LYS A 1 81 ? -6.156 -1.203 5.983 1.00 94.62 81 LYS A C 1
ATOM 637 O O . LYS A 1 81 ? -7.007 -1.875 6.555 1.00 94.62 81 LYS A O 1
ATOM 642 N N . LYS A 1 82 ? -5.965 0.095 6.243 1.00 93.12 82 LYS A N 1
ATOM 643 C CA . LYS A 1 82 ? -6.755 0.885 7.197 1.00 93.12 82 LYS A CA 1
ATOM 644 C C . LYS A 1 82 ? -7.893 1.653 6.517 1.00 93.12 82 LYS A C 1
ATOM 646 O O . LYS A 1 82 ? -8.700 2.253 7.222 1.00 93.12 82 LYS A O 1
ATOM 651 N N . SER A 1 83 ? -7.963 1.651 5.184 1.00 93.56 83 SER A N 1
ATOM 652 C CA . SER A 1 83 ? -8.988 2.394 4.455 1.00 93.56 83 SER A CA 1
ATOM 653 C C . SER A 1 83 ? -10.377 1.787 4.666 1.00 93.56 83 SER A C 1
ATOM 655 O O . SER A 1 83 ? -10.587 0.590 4.473 1.00 93.56 83 SER A O 1
ATOM 657 N N . ALA A 1 84 ? -11.340 2.637 5.014 1.00 94.50 84 ALA A N 1
ATOM 658 C CA . ALA A 1 84 ? -12.759 2.299 5.105 1.00 94.50 84 ALA A CA 1
ATOM 659 C C . ALA A 1 84 ? -13.504 2.480 3.766 1.00 94.50 84 ALA A C 1
ATOM 661 O O . ALA A 1 84 ? -14.690 2.151 3.652 1.00 94.50 84 ALA A O 1
ATOM 662 N N . HIS A 1 85 ? -12.830 3.050 2.764 1.00 95.25 85 HIS A N 1
ATOM 663 C CA . HIS A 1 85 ? -13.453 3.541 1.533 1.00 95.25 85 HIS A CA 1
ATOM 664 C C . HIS A 1 85 ? -12.872 2.925 0.261 1.00 95.25 85 HIS A C 1
ATOM 666 O O . HIS A 1 85 ? -13.555 2.940 -0.765 1.00 95.25 85 HIS A O 1
ATOM 672 N N . LEU A 1 86 ? -11.690 2.306 0.348 1.00 95.62 86 LEU A N 1
ATOM 673 C CA . LEU A 1 86 ? -11.080 1.555 -0.740 1.00 95.62 86 LEU A CA 1
ATOM 674 C C . LEU A 1 86 ? -11.925 0.318 -1.082 1.00 95.62 86 LEU A C 1
ATOM 676 O O . LEU A 1 86 ? -12.034 -0.621 -0.295 1.00 95.62 86 LEU A O 1
ATOM 680 N N . LYS A 1 87 ? -12.542 0.334 -2.265 1.00 95.19 87 LYS A N 1
ATOM 681 C CA . LYS A 1 87 ? -13.448 -0.708 -2.774 1.00 95.19 87 LYS A CA 1
ATOM 682 C C . LYS A 1 87 ? -12.849 -1.495 -3.926 1.00 95.19 87 LYS A C 1
ATOM 684 O O . LYS A 1 87 ? -13.251 -2.638 -4.144 1.00 95.19 87 LYS A O 1
ATOM 689 N N . GLU A 1 88 ? -11.935 -0.891 -4.668 1.00 94.31 88 GLU A N 1
ATOM 690 C CA . GLU A 1 88 ? -11.398 -1.466 -5.892 1.00 94.31 88 GLU A CA 1
ATOM 691 C C . GLU A 1 88 ? -9.878 -1.445 -5.867 1.00 94.31 88 GLU A C 1
ATOM 693 O O . GLU A 1 88 ? -9.262 -0.427 -5.546 1.00 94.31 88 GLU A O 1
ATOM 698 N N . PHE A 1 89 ? -9.291 -2.580 -6.222 1.00 94.44 89 PHE A N 1
ATOM 699 C CA . PHE A 1 89 ? -7.868 -2.715 -6.467 1.00 94.44 89 PHE A CA 1
ATOM 700 C C . PHE A 1 89 ? -7.658 -3.239 -7.886 1.00 94.44 89 PHE A C 1
ATOM 702 O O . PHE A 1 89 ? -8.246 -4.248 -8.271 1.00 94.44 89 PHE A O 1
ATOM 709 N N . LEU A 1 90 ? -6.849 -2.542 -8.670 1.00 91.75 90 LEU A N 1
ATOM 710 C CA . LEU A 1 90 ? -6.584 -2.872 -10.063 1.00 91.75 90 LEU A CA 1
ATOM 711 C C . LEU A 1 90 ? -5.080 -2.997 -10.282 1.00 91.75 90 LEU A C 1
ATOM 713 O O . LEU A 1 90 ? -4.294 -2.249 -9.700 1.00 91.75 90 LEU A O 1
ATOM 717 N N . MET A 1 91 ? -4.683 -3.921 -11.144 1.00 88.81 91 MET A N 1
ATOM 718 C CA . MET A 1 91 ? -3.291 -4.142 -11.498 1.00 88.81 91 MET A CA 1
ATOM 719 C C . MET A 1 91 ? -3.202 -4.477 -12.988 1.00 88.81 91 MET A C 1
ATOM 721 O O . MET A 1 91 ? -3.757 -5.486 -13.429 1.00 88.81 91 MET A O 1
ATOM 725 N N . TYR A 1 92 ? -2.517 -3.624 -13.746 1.00 77.94 92 TYR A N 1
ATOM 726 C CA . TYR A 1 92 ? -2.316 -3.785 -15.186 1.00 77.94 92 TYR A CA 1
ATOM 727 C C . TYR A 1 92 ? -0.820 -3.893 -15.472 1.00 77.94 92 TYR A C 1
ATOM 729 O O . TYR A 1 92 ? -0.056 -3.047 -15.017 1.00 77.94 92 TYR A O 1
ATOM 737 N N . GLU A 1 93 ? -0.427 -4.892 -16.262 1.00 74.31 93 GLU A N 1
ATOM 738 C CA . GLU A 1 93 ? 0.947 -5.170 -16.705 1.00 74.31 93 GLU A CA 1
ATOM 739 C C . GLU A 1 93 ? 1.834 -5.969 -15.730 1.00 74.31 93 GLU A C 1
ATOM 741 O O . GLU A 1 93 ? 1.646 -6.027 -14.513 1.00 74.31 93 GLU A O 1
ATOM 746 N N . SER A 1 94 ? 2.874 -6.594 -16.293 1.00 71.94 94 SER A N 1
ATOM 747 C CA . SER A 1 94 ? 3.762 -7.525 -15.587 1.00 71.94 94 SER A CA 1
ATOM 748 C C . SER A 1 94 ? 4.925 -6.872 -14.830 1.00 71.94 94 SER A C 1
ATOM 750 O O . SER A 1 94 ? 5.585 -7.543 -14.039 1.00 71.94 94 SER A O 1
ATOM 752 N N . ASN A 1 95 ? 5.220 -5.590 -15.071 1.00 84.81 95 ASN A N 1
ATOM 753 C CA . ASN A 1 95 ? 6.475 -4.958 -14.628 1.00 84.81 95 ASN A CA 1
ATOM 754 C C . ASN A 1 95 ? 6.317 -3.972 -13.461 1.00 84.81 95 ASN A C 1
ATOM 756 O O . ASN A 1 95 ? 7.270 -3.275 -13.113 1.00 84.81 95 ASN A O 1
ATOM 760 N N . ILE A 1 96 ? 5.143 -3.918 -12.831 1.00 87.75 96 ILE A N 1
ATOM 761 C CA . ILE A 1 96 ? 4.836 -3.016 -11.706 1.00 87.75 96 ILE A CA 1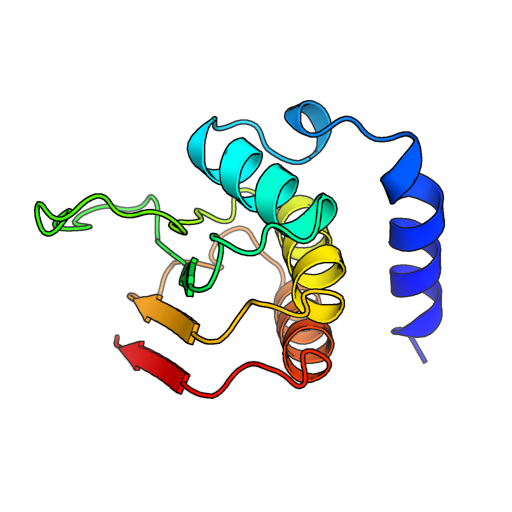
ATOM 762 C C . ILE A 1 96 ? 5.856 -3.160 -10.566 1.00 87.75 96 ILE A C 1
ATOM 764 O O . ILE A 1 96 ? 6.366 -2.174 -10.040 1.00 87.75 96 ILE A O 1
ATOM 768 N N . PHE A 1 97 ? 6.200 -4.395 -10.196 1.00 89.94 97 PHE A N 1
ATOM 769 C CA . PHE A 1 97 ? 7.046 -4.675 -9.033 1.00 89.94 97 PHE A CA 1
ATOM 770 C C . PHE A 1 97 ? 8.536 -4.824 -9.361 1.00 89.94 97 PHE A C 1
ATOM 772 O O . PHE A 1 97 ? 9.296 -5.308 -8.531 1.00 89.94 97 PHE A O 1
ATOM 779 N N . LYS A 1 98 ? 8.999 -4.384 -10.539 1.00 88.94 98 LYS A N 1
ATOM 780 C CA . LYS A 1 98 ? 10.398 -4.552 -10.989 1.00 88.94 98 LYS A CA 1
ATOM 781 C C . LYS A 1 98 ? 11.446 -3.993 -10.012 1.00 88.94 98 LYS A C 1
ATOM 783 O O . LYS A 1 98 ? 12.576 -4.474 -9.979 1.00 88.94 98 LYS A O 1
ATOM 788 N N . LYS A 1 99 ? 11.083 -2.972 -9.229 1.00 89.06 99 LYS A N 1
ATOM 789 C CA . LYS A 1 99 ? 11.939 -2.336 -8.207 1.00 89.06 99 LYS A CA 1
ATOM 790 C C . LYS A 1 99 ? 11.714 -2.877 -6.787 1.00 89.06 99 LYS A C 1
ATOM 792 O O . LYS A 1 99 ? 12.320 -2.380 -5.838 1.00 89.06 99 LYS A O 1
ATOM 797 N N . CYS A 1 100 ? 10.829 -3.858 -6.629 1.00 90.31 100 CYS A N 1
ATOM 798 C CA . CYS A 1 100 ? 10.444 -4.419 -5.342 1.00 90.31 100 CYS A CA 1
ATOM 799 C C . CYS A 1 100 ? 10.966 -5.851 -5.181 1.00 90.31 100 CYS A C 1
ATOM 801 O O . CYS A 1 100 ? 10.967 -6.635 -6.126 1.00 90.31 100 CYS A O 1
ATOM 803 N N . SER A 1 101 ? 11.404 -6.204 -3.971 1.00 92.69 101 SER A N 1
ATOM 804 C CA . SER A 1 101 ? 11.685 -7.598 -3.622 1.00 92.69 101 SER A CA 1
ATOM 805 C C . SER A 1 101 ? 10.387 -8.390 -3.467 1.00 92.69 101 SER A C 1
ATOM 807 O O . SER A 1 101 ? 9.372 -7.828 -3.057 1.00 92.69 101 SER A O 1
ATOM 809 N N . GLU A 1 102 ? 10.442 -9.701 -3.710 1.00 92.44 102 GLU A N 1
ATOM 810 C CA . GLU A 1 102 ? 9.317 -10.627 -3.493 1.00 92.44 102 GLU A CA 1
ATOM 811 C C . GLU A 1 102 ? 8.739 -10.495 -2.076 1.00 92.44 102 GLU A C 1
ATOM 813 O O . GLU A 1 102 ? 7.544 -10.291 -1.918 1.00 92.44 102 GLU A O 1
ATOM 818 N N . GLU A 1 103 ? 9.595 -10.432 -1.049 1.00 93.12 103 GLU A N 1
ATOM 819 C CA . GLU A 1 103 ? 9.161 -10.222 0.341 1.00 93.12 103 GLU A CA 1
ATOM 820 C C . GLU A 1 103 ? 8.364 -8.916 0.532 1.00 93.12 103 GLU A C 1
ATOM 822 O O . GLU A 1 103 ? 7.404 -8.867 1.303 1.00 93.12 103 GLU A O 1
ATOM 827 N N . SER A 1 104 ? 8.747 -7.840 -0.162 1.00 92.06 104 SER A N 1
ATOM 828 C CA . SER A 1 104 ? 8.026 -6.563 -0.078 1.00 92.06 104 SER A CA 1
ATOM 829 C C . SER A 1 104 ? 6.666 -6.640 -0.768 1.00 92.06 104 SER A C 1
ATOM 831 O O . SER A 1 104 ? 5.706 -6.041 -0.281 1.00 92.06 104 SER A O 1
ATOM 833 N N . VAL A 1 105 ? 6.582 -7.390 -1.869 1.00 93.44 105 VAL A N 1
ATOM 834 C CA . VAL A 1 105 ? 5.341 -7.641 -2.610 1.00 93.44 105 VAL A CA 1
ATOM 835 C C . VAL A 1 105 ? 4.393 -8.518 -1.792 1.00 93.44 105 VAL A C 1
ATOM 837 O O . VAL A 1 105 ? 3.233 -8.152 -1.609 1.00 93.44 105 VAL A O 1
ATOM 840 N N . ASP A 1 106 ? 4.888 -9.611 -1.214 1.00 94.00 106 ASP A N 1
ATOM 841 C CA . ASP A 1 106 ? 4.106 -10.494 -0.343 1.00 94.00 106 ASP A CA 1
ATOM 842 C C . ASP A 1 106 ? 3.526 -9.729 0.845 1.00 94.00 106 ASP A C 1
ATOM 844 O O . ASP A 1 106 ? 2.338 -9.832 1.154 1.00 94.00 106 ASP A O 1
ATOM 848 N N . ARG A 1 107 ? 4.352 -8.895 1.487 1.00 92.31 107 ARG A N 1
ATOM 849 C CA . ARG A 1 107 ? 3.914 -8.038 2.592 1.00 92.31 107 ARG A CA 1
ATOM 850 C C . ARG A 1 107 ? 2.833 -7.052 2.156 1.00 92.31 107 ARG A C 1
ATOM 852 O O . ARG A 1 107 ? 1.887 -6.822 2.907 1.00 92.31 107 ARG A O 1
ATOM 859 N N . PHE A 1 108 ? 2.973 -6.455 0.975 1.00 94.75 108 PHE A N 1
ATOM 860 C CA . PHE A 1 108 ? 1.964 -5.551 0.435 1.00 94.75 108 PHE A CA 1
ATOM 861 C C . PHE A 1 108 ? 0.620 -6.258 0.260 1.00 94.75 108 PHE A C 1
ATOM 863 O O . PHE A 1 108 ? -0.391 -5.745 0.737 1.00 94.75 108 PHE A O 1
ATOM 870 N N . PHE A 1 109 ? 0.601 -7.453 -0.334 1.00 93.94 109 PHE A N 1
ATOM 871 C CA . PHE A 1 109 ? -0.631 -8.228 -0.481 1.00 93.94 109 PHE A CA 1
ATOM 872 C C . PHE A 1 109 ? -1.187 -8.728 0.859 1.00 93.94 109 PHE A C 1
ATOM 874 O O . PHE A 1 109 ? -2.405 -8.767 1.029 1.00 93.94 109 PHE A O 1
ATOM 881 N N . GLU A 1 110 ? -0.334 -9.044 1.839 1.00 94.50 110 GLU A N 1
ATOM 882 C CA . GLU A 1 110 ? -0.769 -9.369 3.205 1.00 94.50 110 GLU A CA 1
ATOM 883 C C . GLU A 1 110 ? -1.508 -8.190 3.853 1.00 94.50 110 GLU A C 1
ATOM 885 O O . GLU A 1 110 ? -2.541 -8.367 4.500 1.00 94.50 110 GLU A O 1
ATOM 890 N N . ASP A 1 111 ? -0.985 -6.976 3.688 1.00 94.38 111 ASP A N 1
ATOM 891 C CA . ASP A 1 111 ? -1.622 -5.767 4.192 1.00 94.38 111 ASP A CA 1
ATOM 892 C C . ASP A 1 111 ? -2.889 -5.423 3.395 1.00 94.38 111 ASP A C 1
ATOM 894 O O . ASP A 1 111 ? -3.928 -5.154 3.998 1.00 94.38 111 ASP A O 1
ATOM 898 N N . LEU A 1 112 ? -2.864 -5.529 2.066 1.00 93.62 112 LEU A N 1
ATOM 899 C CA . LEU A 1 112 ? -4.040 -5.316 1.221 1.00 93.62 112 LEU A CA 1
ATOM 900 C C . LEU A 1 112 ? -5.180 -6.280 1.583 1.00 93.62 112 LEU A C 1
ATOM 902 O O . LEU A 1 112 ? -6.331 -5.863 1.684 1.00 93.62 112 LEU A O 1
ATOM 906 N N . GLY A 1 113 ? -4.860 -7.546 1.870 1.00 92.62 113 GLY A N 1
ATOM 907 C CA . GLY A 1 113 ? -5.821 -8.558 2.313 1.00 92.62 113 GLY A CA 1
ATOM 908 C C . GLY A 1 113 ? -6.478 -8.262 3.667 1.00 92.62 113 GLY A C 1
ATOM 909 O O . GLY A 1 113 ? -7.504 -8.858 3.991 1.00 92.62 113 GLY A O 1
ATOM 910 N N . LYS A 1 114 ? -5.933 -7.328 4.458 1.00 93.69 114 LYS A N 1
ATOM 911 C CA . LYS A 1 114 ? -6.552 -6.842 5.704 1.00 93.69 114 LYS A CA 1
ATOM 912 C C . LYS A 1 114 ? -7.557 -5.709 5.457 1.00 93.69 114 LYS A C 1
ATOM 914 O O . LYS A 1 114 ? -8.301 -5.370 6.375 1.00 93.69 114 LYS A O 1
ATOM 919 N N . CYS A 1 115 ? -7.615 -5.144 4.248 1.00 94.00 115 CYS A N 1
ATOM 920 C CA . CYS A 1 115 ? -8.642 -4.177 3.875 1.00 94.00 115 CYS A CA 1
ATOM 921 C C . CYS A 1 115 ? -9.978 -4.899 3.630 1.00 94.00 115 CYS A C 1
ATOM 923 O O . CYS A 1 115 ? -10.195 -5.522 2.593 1.00 94.00 115 CYS A O 1
ATOM 925 N N . SER A 1 116 ? -10.902 -4.801 4.585 1.00 92.19 116 SER A N 1
ATOM 926 C CA . SER A 1 116 ? -12.203 -5.488 4.540 1.00 92.19 116 SER A CA 1
ATOM 927 C C . SER A 1 116 ? -13.206 -4.891 3.543 1.00 92.19 116 SER A C 1
ATOM 929 O O . SER A 1 116 ? -14.285 -5.454 3.348 1.00 92.19 116 SER A O 1
ATOM 931 N N . HIS A 1 117 ? -12.885 -3.747 2.936 1.00 94.75 117 HIS A N 1
ATOM 932 C CA . HIS A 1 117 ? -13.804 -2.986 2.090 1.00 94.75 117 HIS A CA 1
ATOM 933 C C . HIS A 1 117 ? -13.588 -3.191 0.593 1.00 94.75 117 HIS A C 1
ATOM 935 O O . HIS A 1 117 ? -14.461 -2.799 -0.188 1.00 94.75 117 HIS A O 1
ATOM 941 N N . ILE A 1 118 ? -12.495 -3.853 0.200 1.00 94.56 118 ILE A N 1
ATOM 942 C CA . ILE A 1 118 ? -12.234 -4.193 -1.197 1.00 94.56 118 ILE A CA 1
ATOM 943 C C . ILE A 1 118 ? -13.264 -5.228 -1.654 1.00 94.56 118 ILE A C 1
ATOM 945 O O . ILE A 1 118 ? -13.412 -6.301 -1.073 1.00 94.56 118 ILE A O 1
ATOM 949 N N . LYS A 1 119 ? -13.993 -4.885 -2.713 1.00 94.12 119 LYS A N 1
ATOM 950 C CA . LYS A 1 119 ? -15.043 -5.702 -3.334 1.00 94.12 119 LYS A CA 1
ATOM 951 C C . LYS A 1 119 ? -14.645 -6.215 -4.707 1.00 94.12 119 LYS A C 1
ATOM 953 O O . LYS A 1 119 ? -15.196 -7.215 -5.157 1.00 94.12 119 LYS A O 1
ATOM 958 N N . LYS A 1 120 ? -13.734 -5.512 -5.379 1.00 93.31 120 LYS A N 1
ATOM 959 C CA . LYS A 1 120 ? -13.260 -5.852 -6.716 1.00 93.31 120 LYS A CA 1
ATOM 960 C C . LYS A 1 120 ? -11.739 -5.854 -6.725 1.00 93.31 120 LYS A C 1
ATOM 962 O O . LYS A 1 120 ? -11.119 -4.881 -6.302 1.00 93.31 120 LYS A O 1
ATOM 967 N N . MET A 1 121 ? -11.173 -6.944 -7.225 1.00 92.94 121 MET A N 1
ATOM 968 C CA . MET A 1 121 ? -9.769 -7.032 -7.601 1.00 92.94 121 MET A CA 1
ATOM 969 C C . MET A 1 121 ? -9.705 -7.423 -9.074 1.00 92.94 121 MET A C 1
ATOM 971 O O . MET A 1 121 ? -10.344 -8.403 -9.458 1.00 92.94 121 MET A O 1
ATOM 975 N N . ASP A 1 122 ? -8.994 -6.644 -9.883 1.00 89.88 122 ASP A N 1
ATOM 976 C CA . ASP A 1 122 ? -8.812 -6.905 -11.313 1.00 89.88 122 ASP A CA 1
ATOM 977 C C . ASP A 1 122 ? -7.321 -6.978 -11.638 1.00 89.88 122 ASP A C 1
ATOM 979 O O . ASP A 1 122 ? -6.546 -6.118 -11.216 1.00 89.88 122 ASP A O 1
ATOM 983 N N . PHE A 1 123 ? -6.936 -8.018 -12.368 1.00 87.69 123 PHE A N 1
ATOM 984 C CA . PHE A 1 123 ? -5.555 -8.302 -12.728 1.00 87.69 123 PHE A CA 1
ATOM 985 C C . PHE A 1 123 ? -5.519 -8.625 -14.214 1.00 87.69 123 PHE A C 1
ATOM 987 O O . PHE A 1 123 ? -6.120 -9.611 -14.648 1.00 87.69 123 PHE A O 1
ATOM 994 N N . SER A 1 124 ? -4.801 -7.822 -14.990 1.00 78.81 124 SER A N 1
ATOM 995 C CA . SER A 1 124 ? -4.584 -8.101 -16.407 1.00 78.81 124 SER A CA 1
ATOM 996 C C . SER A 1 124 ? -3.118 -7.918 -16.786 1.00 78.81 124 SER A C 1
ATOM 998 O O . SER A 1 124 ? -2.399 -7.106 -16.199 1.00 78.81 124 SER A O 1
ATOM 1000 N N . TYR A 1 125 ? -2.677 -8.764 -17.715 1.00 62.88 125 TYR A N 1
ATOM 1001 C CA . TYR A 1 125 ? -1.278 -8.973 -18.081 1.00 62.88 125 TYR A CA 1
ATOM 1002 C C . TYR A 1 125 ? -1.006 -8.505 -19.502 1.00 62.88 125 TYR A C 1
ATOM 1004 O O . TYR A 1 125 ? -1.868 -8.774 -20.372 1.00 62.88 125 TYR A O 1
#

pLDDT: mean 85.45, std 14.08, range [39.0, 96.12]

Sequence (125 aa):
MTSSKAADYYNALAETTSIEAMADNEDNQWVLRSLKNNDKDFSRLRLCSLDGSDYRELDDADGDYFPGSCEELGWLGHFAKKSAHLKEFLMYESNIFKKCSEESVDRFFEDLGKCSHIKKMDFSY

Radius of gyration: 13.62 Å; chains: 1; bounding box: 27×28×37 Å

Secondary structure (DSSP, 8-state):
--HHHHHHHHHHHTTTS-HHHH-SSHHHHHHHHHHHTT-SS--EEEE--SSS-----SS--TTEE----HHHHHHHHHHHTT-SS--EEEEESS-TTTTS-HHHHHHHHHHHTT-TT--EEEEE-

Foldseek 3Di:
DPLPVLLVVCVVCVVPDQLCNLDVDPLLSQLLVCLSVLPQVQAEAEQDEPPDDPPPPVPPPNHYDQDPALSSLSSNLSSLLVHPRHAEYEYEDDCRCVRHDPVSVVSSVVSNVNNPRHNYYYYYD